Protein AF-A0A0A4A9P8-F1 (afdb_monomer_lite)

pLDDT: mean 73.15, std 16.93, range [35.38, 92.25]

InterPro domains:
  IPR001584 Integrase, catalytic core [PF13683] (13-48)
  IPR012337 Ribonuclease H-like superfamily [SSF53098] (14-52)

Organism: NCBI:txid371042

Structure (mmCIF, N/CA/C/O backbone):
data_AF-A0A0A4A9P8-F1
#
_entry.id   AF-A0A0A4A9P8-F1
#
loop_
_atom_site.group_PDB
_atom_site.id
_atom_site.type_symbol
_atom_site.label_atom_id
_atom_site.label_alt_id
_atom_site.label_comp_id
_atom_site.label_asym_id
_atom_site.label_entity_id
_atom_site.label_seq_id
_atom_site.pdbx_PDB_ins_code
_atom_site.Cartn_x
_atom_site.Cartn_y
_atom_site.Cartn_z
_atom_site.occupancy
_atom_site.B_iso_or_equiv
_atom_site.auth_seq_id
_atom_site.auth_comp_id
_atom_site.auth_asym_id
_atom_site.auth_atom_id
_atom_site.pdbx_PDB_model_num
ATOM 1 N N . MET A 1 1 ? 14.483 -9.198 21.541 1.00 37.81 1 MET A N 1
ATOM 2 C CA . MET A 1 1 ? 13.241 -9.197 20.738 1.00 37.81 1 MET A CA 1
ATOM 3 C C . MET A 1 1 ? 13.500 -8.308 19.537 1.00 37.81 1 MET A C 1
ATOM 5 O O . MET A 1 1 ? 14.063 -7.245 19.767 1.00 3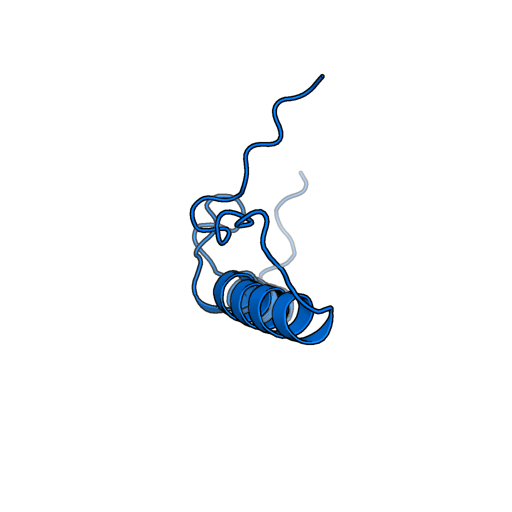7.81 1 MET A O 1
ATOM 9 N N . PRO A 1 2 ? 13.227 -8.737 18.296 1.00 35.38 2 PRO A N 1
ATOM 10 C CA . PRO A 1 2 ? 13.501 -7.897 17.139 1.00 35.38 2 PRO A CA 1
ATOM 11 C C . PRO A 1 2 ? 12.603 -6.660 17.188 1.00 35.38 2 PRO A C 1
ATOM 13 O O . PRO A 1 2 ? 11.405 -6.756 17.456 1.00 35.38 2 PRO A O 1
ATOM 16 N N . GLU A 1 3 ? 13.211 -5.500 16.979 1.00 38.12 3 GLU A N 1
ATOM 17 C CA . GLU A 1 3 ? 12.519 -4.230 16.828 1.00 38.12 3 GLU A CA 1
ATOM 18 C C . GLU A 1 3 ? 11.692 -4.309 15.543 1.00 38.12 3 GLU A C 1
ATOM 20 O O . GLU A 1 3 ? 12.230 -4.342 14.438 1.00 38.12 3 GLU A O 1
ATOM 25 N N . ILE A 1 4 ? 10.372 -4.436 15.684 1.00 52.34 4 ILE A N 1
ATOM 26 C CA . ILE A 1 4 ? 9.466 -4.373 14.541 1.00 52.34 4 ILE A CA 1
ATOM 27 C C . ILE A 1 4 ? 9.539 -2.932 14.037 1.00 52.34 4 ILE A C 1
ATOM 29 O O . ILE A 1 4 ? 8.930 -2.035 14.623 1.00 52.34 4 ILE A O 1
ATOM 33 N N . GLN A 1 5 ? 10.310 -2.698 12.975 1.00 49.19 5 GLN A N 1
ATOM 34 C CA . GLN A 1 5 ? 10.264 -1.437 12.247 1.00 49.19 5 GLN A CA 1
ATOM 35 C C . GLN A 1 5 ? 8.862 -1.298 11.664 1.00 49.19 5 GLN A C 1
ATOM 37 O O . GLN A 1 5 ? 8.513 -1.927 10.665 1.00 49.19 5 GLN A O 1
ATOM 42 N N . TYR A 1 6 ? 8.028 -0.498 12.326 1.00 56.66 6 TYR A N 1
ATOM 43 C CA . TYR A 1 6 ? 6.731 -0.137 11.783 1.00 56.66 6 TYR A CA 1
ATOM 44 C C . TYR A 1 6 ? 6.954 0.531 10.421 1.00 56.66 6 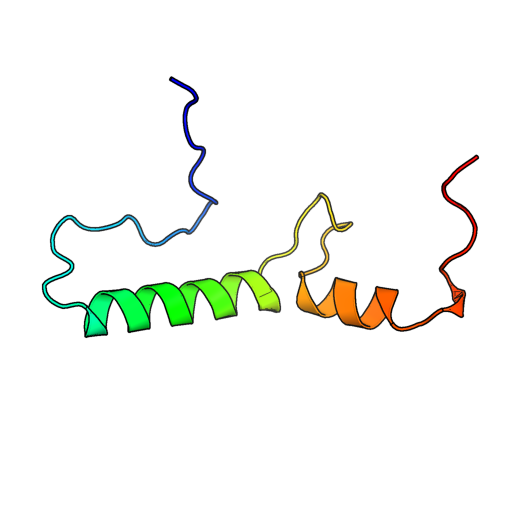TYR A C 1
ATOM 46 O O . TYR A 1 6 ? 7.795 1.434 10.325 1.00 56.66 6 TYR A O 1
ATOM 54 N N . PRO A 1 7 ? 6.230 0.111 9.367 1.00 59.50 7 PRO A N 1
ATOM 55 C CA . PRO A 1 7 ? 6.374 0.729 8.060 1.00 59.50 7 PRO A CA 1
ATOM 56 C C . PRO A 1 7 ? 6.107 2.230 8.195 1.00 59.50 7 PRO A C 1
ATOM 58 O O . PRO A 1 7 ? 5.146 2.643 8.846 1.00 59.50 7 PRO A O 1
ATOM 61 N N . GLN A 1 8 ? 6.989 3.050 7.621 1.00 58.50 8 GLN A N 1
ATOM 62 C CA . GLN A 1 8 ? 6.914 4.511 7.694 1.00 58.50 8 GLN A CA 1
ATOM 63 C C . GLN A 1 8 ? 5.527 4.962 7.235 1.00 58.50 8 GLN A C 1
ATOM 65 O O . GLN A 1 8 ? 5.143 4.666 6.115 1.00 58.50 8 GLN A O 1
ATOM 70 N N . GLY A 1 9 ? 4.730 5.600 8.095 1.00 56.44 9 GLY A N 1
ATOM 71 C CA . GLY A 1 9 ? 3.347 5.984 7.782 1.00 56.44 9 GLY A CA 1
ATOM 72 C C . GLY A 1 9 ? 2.283 4.927 8.104 1.00 56.44 9 GLY A C 1
ATOM 73 O O . GLY A 1 9 ? 1.148 5.057 7.653 1.00 56.44 9 GLY A O 1
ATOM 74 N N . PHE A 1 10 ? 2.610 3.884 8.866 1.00 59.47 10 PHE A N 1
ATOM 75 C CA . PHE A 1 10 ? 1.592 3.133 9.591 1.00 59.47 10 PHE A CA 1
ATOM 76 C C . PHE A 1 10 ? 0.891 4.093 10.568 1.00 59.47 10 PHE A C 1
ATOM 78 O O . PHE A 1 10 ? 1.589 4.812 11.295 1.00 59.47 10 PHE A O 1
ATOM 85 N N . PRO A 1 11 ? -0.453 4.161 10.603 1.00 60.28 11 PRO A N 1
ATOM 86 C CA . PRO A 1 11 ? -1.144 4.978 11.588 1.00 60.28 11 PRO A CA 1
ATOM 87 C C . PRO A 1 11 ? -0.687 4.505 12.961 1.00 60.28 11 PRO A C 1
ATOM 89 O O . PRO A 1 11 ? -0.943 3.359 13.327 1.00 60.28 11 PRO A O 1
ATOM 92 N N . ARG A 1 12 ? 0.039 5.364 13.695 1.00 61.03 12 ARG A N 1
ATOM 93 C CA . ARG A 1 12 ? 0.464 5.083 15.071 1.00 61.03 12 ARG A CA 1
ATOM 94 C C . ARG A 1 12 ? -0.782 4.569 15.772 1.00 61.03 12 ARG A C 1
ATOM 96 O O . ARG A 1 12 ? -1.747 5.327 15.861 1.00 61.03 12 ARG A O 1
ATOM 103 N N . PHE A 1 13 ? -0.797 3.287 16.151 1.00 58.94 13 PHE A N 1
ATOM 104 C CA . PHE A 1 13 ? -1.945 2.682 16.813 1.00 58.94 13 PHE A CA 1
ATOM 105 C C . PHE A 1 13 ? -2.156 3.463 18.104 1.00 58.94 13 PHE A C 1
ATOM 107 O O . PHE A 1 13 ? -1.518 3.216 19.124 1.00 58.94 13 PHE A O 1
ATOM 114 N N . SER A 1 14 ? -2.998 4.489 18.030 1.00 56.69 14 SER A N 1
ATOM 115 C CA . SER A 1 14 ? -3.436 5.231 19.188 1.00 56.69 14 SER A CA 1
ATOM 116 C C . SER A 1 14 ? -4.097 4.195 20.094 1.00 56.69 14 SER A C 1
ATOM 118 O O . SER A 1 14 ? -4.918 3.424 19.587 1.00 56.69 14 SER A O 1
ATOM 120 N N . PRO A 1 15 ? -3.783 4.146 21.399 1.00 60.69 15 PRO A N 1
ATOM 121 C CA . PRO A 1 15 ? -4.275 3.123 22.336 1.00 60.69 15 PRO A CA 1
ATOM 122 C C . PRO A 1 15 ? -5.803 3.162 22.577 1.00 60.69 15 PRO A C 1
ATOM 124 O O . PRO A 1 15 ? -6.306 2.680 23.582 1.00 60.69 15 PRO A O 1
ATOM 127 N N . GLN A 1 16 ? -6.564 3.754 21.659 1.00 59.44 16 GLN A N 1
ATOM 128 C CA . GLN A 1 16 ? -7.987 4.035 21.730 1.00 59.44 16 GLN A CA 1
ATOM 129 C C . GLN A 1 16 ? -8.680 3.617 20.420 1.00 59.44 16 GLN A C 1
ATOM 131 O O . GLN A 1 16 ? -9.499 4.363 19.879 1.00 59.44 16 GLN A O 1
ATOM 136 N N . LEU A 1 17 ? -8.370 2.436 19.874 1.00 63.62 17 LEU A N 1
ATOM 137 C CA . LEU A 1 17 ? -9.284 1.793 18.924 1.00 63.62 17 LEU A CA 1
ATOM 138 C C . LEU A 1 17 ? -10.511 1.333 19.714 1.00 63.62 17 LEU A C 1
ATOM 140 O O . LEU A 1 17 ? -10.564 0.227 20.238 1.00 63.62 17 LEU A O 1
ATOM 144 N N . ARG A 1 18 ? -11.482 2.237 19.859 1.00 72.75 18 ARG A N 1
ATOM 145 C CA . ARG A 1 18 ? -12.655 2.044 20.725 1.00 72.75 18 ARG A CA 1
ATOM 146 C C . ARG A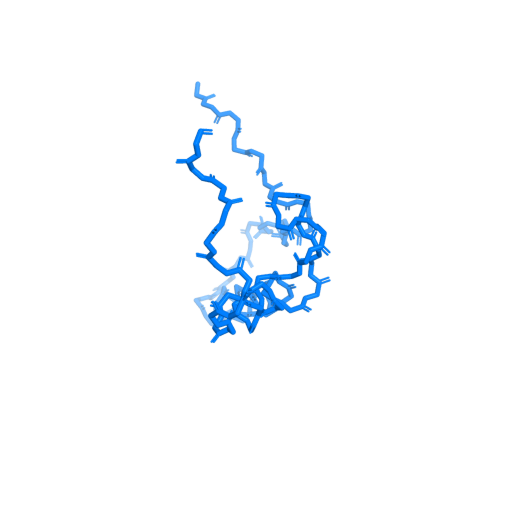 1 18 ? -13.600 0.947 20.221 1.00 72.75 18 ARG A C 1
ATOM 148 O O . ARG A 1 18 ? -14.419 0.465 20.993 1.00 72.75 18 ARG A O 1
ATOM 155 N N . THR A 1 19 ? -13.500 0.557 18.943 1.00 84.19 19 THR A N 1
ATOM 156 C CA . THR A 1 19 ? -14.301 -0.519 18.337 1.00 84.19 19 THR A CA 1
ATOM 157 C C . THR A 1 19 ? -13.543 -1.245 17.217 1.00 84.19 19 THR A C 1
ATOM 159 O O . THR A 1 19 ? -12.665 -0.670 16.567 1.00 84.19 19 THR A O 1
ATOM 162 N N . LEU A 1 20 ? -13.947 -2.488 16.921 1.00 86.88 20 LEU A N 1
ATOM 163 C CA . LEU A 1 20 ? -13.451 -3.265 15.772 1.00 86.88 20 LEU A CA 1
ATOM 164 C C . LEU A 1 20 ? -13.725 -2.580 14.425 1.00 86.88 20 LEU A C 1
ATOM 166 O O . LEU A 1 20 ? -12.955 -2.734 13.480 1.00 86.88 20 LEU A O 1
ATOM 170 N N . ASN A 1 21 ? -14.812 -1.812 14.322 1.00 87.19 21 ASN A N 1
ATOM 171 C CA . ASN A 1 21 ? -15.151 -1.119 13.083 1.00 87.19 21 ASN A CA 1
ATOM 172 C C . ASN A 1 21 ? -14.160 0.011 12.776 1.00 87.19 21 ASN A C 1
ATOM 174 O O . ASN A 1 21 ? -13.778 0.187 11.623 1.00 87.19 21 ASN A O 1
ATOM 178 N N . GLU A 1 22 ? -13.704 0.736 13.799 1.00 85.31 22 GLU A N 1
ATOM 179 C CA . GLU A 1 22 ? -12.662 1.756 13.640 1.00 85.31 22 GLU A CA 1
ATOM 180 C C . GLU A 1 22 ? -11.316 1.127 13.269 1.00 85.31 22 GLU A C 1
ATOM 182 O O . GLU A 1 22 ? -10.665 1.590 12.334 1.00 85.31 22 GLU A O 1
ATOM 187 N N . ALA A 1 23 ? -10.949 0.011 13.910 1.00 85.44 23 ALA A N 1
ATOM 188 C CA . ALA A 1 23 ? -9.764 -0.758 13.530 1.00 85.44 23 ALA A CA 1
ATOM 189 C C . ALA A 1 23 ? -9.816 -1.169 12.047 1.00 85.44 23 ALA A C 1
ATOM 191 O O . ALA A 1 23 ? -8.883 -0.903 11.294 1.00 85.44 23 ALA A O 1
ATOM 192 N N . ARG A 1 24 ? -10.949 -1.726 11.598 1.00 88.50 24 ARG A N 1
ATOM 193 C CA . ARG A 1 24 ? -11.150 -2.154 10.207 1.00 88.50 24 ARG A CA 1
ATOM 194 C C . ARG A 1 24 ? -11.053 -0.998 9.212 1.00 88.50 24 ARG A C 1
ATOM 196 O O . ARG A 1 24 ? -10.458 -1.176 8.154 1.00 88.50 24 ARG A O 1
ATOM 203 N N . LYS A 1 25 ? -11.612 0.174 9.530 1.00 87.50 25 LYS A N 1
ATOM 204 C CA . LYS A 1 25 ? -11.502 1.369 8.673 1.00 87.50 25 LYS A CA 1
ATOM 205 C C . LYS A 1 25 ? -10.051 1.819 8.525 1.00 87.50 25 LYS A C 1
ATOM 207 O O . LYS A 1 25 ? -9.605 2.064 7.409 1.00 87.50 25 LYS A O 1
ATOM 212 N N . ILE A 1 26 ? -9.323 1.906 9.638 1.00 85.69 26 ILE A N 1
ATOM 213 C CA . ILE A 1 26 ? -7.927 2.356 9.653 1.00 85.69 26 ILE A CA 1
ATOM 214 C C . ILE A 1 26 ? -7.041 1.366 8.894 1.00 85.69 26 ILE A C 1
ATOM 216 O O . ILE A 1 26 ? -6.278 1.777 8.023 1.00 85.69 26 ILE A O 1
ATOM 220 N N . THR A 1 27 ? -7.186 0.067 9.164 1.00 87.00 27 THR A N 1
ATOM 221 C CA . THR A 1 27 ? -6.449 -0.978 8.444 1.00 87.00 27 THR A CA 1
ATOM 222 C C . THR A 1 27 ? -6.810 -1.005 6.961 1.00 87.00 27 THR A C 1
ATOM 224 O O . THR A 1 27 ? -5.916 -1.116 6.132 1.00 87.00 27 THR A O 1
ATOM 227 N N . GLY A 1 28 ? -8.089 -0.858 6.606 1.00 89.19 28 GLY A N 1
ATOM 228 C CA . GLY A 1 28 ? -8.531 -0.831 5.209 1.00 89.19 28 GLY A CA 1
ATOM 229 C C . GLY A 1 28 ? -7.944 0.345 4.432 1.00 89.19 28 GLY A C 1
ATOM 230 O O . GLY A 1 28 ? -7.431 0.156 3.333 1.00 89.19 28 GLY A O 1
ATOM 231 N N . ARG A 1 29 ? -7.947 1.540 5.032 1.00 87.62 29 ARG A N 1
ATOM 232 C CA . ARG A 1 29 ? -7.303 2.721 4.448 1.00 87.62 29 ARG A CA 1
ATOM 233 C C . ARG A 1 29 ? -5.798 2.513 4.278 1.00 87.62 29 ARG A C 1
ATOM 235 O O . ARG A 1 29 ? -5.273 2.767 3.203 1.00 87.62 29 ARG A O 1
ATOM 242 N N . TRP A 1 30 ? -5.120 2.019 5.312 1.00 87.94 30 TRP A N 1
ATOM 243 C CA . TRP A 1 30 ? -3.680 1.773 5.247 1.00 87.94 30 TRP A CA 1
ATOM 244 C C . TRP A 1 30 ? -3.313 0.736 4.178 1.00 87.94 30 TRP A C 1
ATOM 246 O O . TRP A 1 30 ? -2.345 0.932 3.453 1.00 87.94 30 TRP A O 1
ATOM 256 N N . LEU A 1 31 ? -4.094 -0.341 4.050 1.00 88.94 31 LEU A N 1
ATOM 257 C CA . LEU A 1 31 ? -3.895 -1.349 3.007 1.00 88.94 31 LEU A CA 1
ATOM 258 C C . LEU A 1 31 ? -4.015 -0.747 1.605 1.00 88.94 31 LEU A C 1
ATOM 260 O O . LEU A 1 31 ? -3.207 -1.076 0.742 1.00 88.94 31 LEU A O 1
ATOM 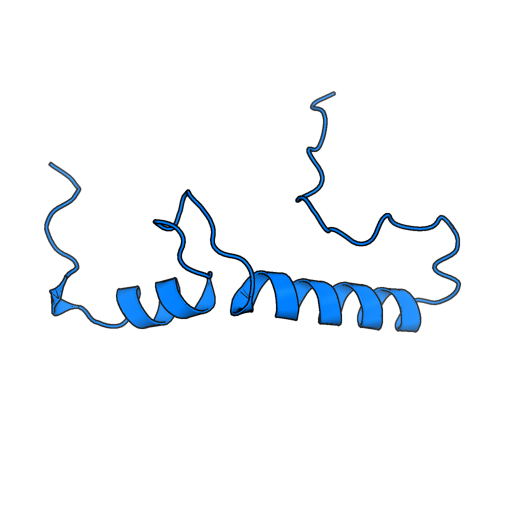264 N N . ALA A 1 32 ? -4.995 0.132 1.382 1.00 88.94 32 ALA A N 1
ATOM 265 C CA . ALA A 1 32 ? -5.151 0.820 0.104 1.00 88.94 32 ALA A CA 1
ATOM 266 C C . ALA A 1 32 ? -3.936 1.712 -0.205 1.00 88.94 32 ALA A C 1
ATOM 268 O O . ALA A 1 32 ? -3.336 1.570 -1.268 1.00 88.94 32 ALA A O 1
ATOM 269 N N . GLU A 1 33 ? -3.517 2.553 0.748 1.00 88.38 33 GLU A N 1
ATOM 270 C CA . GLU A 1 33 ? -2.341 3.426 0.598 1.00 88.38 33 GLU A CA 1
ATOM 271 C C . GLU A 1 33 ? -1.057 2.611 0.353 1.00 88.38 33 GLU A C 1
ATOM 273 O O . GLU A 1 33 ? -0.263 2.933 -0.528 1.00 88.38 33 GLU A O 1
ATOM 278 N N . TYR A 1 34 ? -0.851 1.519 1.096 1.00 88.06 34 TYR A N 1
ATOM 279 C CA . TYR A 1 34 ? 0.307 0.640 0.921 1.00 88.06 34 TYR A CA 1
ATOM 280 C C . TYR A 1 34 ? 0.341 -0.001 -0.470 1.00 88.06 34 TYR A C 1
ATOM 282 O O . TYR A 1 34 ? 1.391 -0.033 -1.101 1.00 88.06 34 TYR A O 1
ATOM 290 N N . ASN A 1 35 ? -0.799 -0.494 -0.956 1.00 90.88 35 ASN A N 1
ATOM 291 C CA . ASN A 1 35 ? -0.857 -1.216 -2.224 1.00 90.88 35 ASN A CA 1
ATOM 292 C C . ASN A 1 35 ? -0.782 -0.312 -3.461 1.00 90.88 35 ASN A C 1
ATOM 294 O O . ASN A 1 35 ? -0.338 -0.798 -4.500 1.00 90.88 35 ASN A O 1
ATOM 298 N N . SER A 1 36 ? -1.216 0.949 -3.361 1.00 88.75 36 SER A N 1
ATOM 299 C CA . SER A 1 36 ? -1.430 1.816 -4.533 1.00 88.75 36 SER A CA 1
ATOM 300 C C . SER A 1 36 ? -0.621 3.114 -4.547 1.00 88.75 36 SER A C 1
ATOM 302 O O . SER A 1 36 ? -0.434 3.686 -5.613 1.00 88.75 36 SER A O 1
ATOM 304 N N . GLU A 1 37 ? -0.124 3.598 -3.404 1.00 86.25 37 GLU A N 1
ATOM 305 C CA . GLU A 1 37 ? 0.528 4.918 -3.332 1.00 86.25 37 GLU A CA 1
ATOM 306 C C . GLU A 1 37 ? 2.007 4.844 -2.948 1.00 86.25 37 GLU A C 1
ATOM 308 O O . GLU A 1 37 ? 2.753 5.802 -3.159 1.00 86.25 37 GLU A O 1
ATOM 313 N N . ARG A 1 38 ? 2.451 3.737 -2.344 1.00 84.94 38 ARG A N 1
ATOM 314 C CA . ARG A 1 38 ? 3.795 3.643 -1.770 1.00 84.94 38 ARG A CA 1
ATOM 315 C C . ARG A 1 38 ? 4.763 2.925 -2.701 1.00 84.94 38 ARG A C 1
ATOM 317 O O . ARG A 1 38 ? 4.631 1.717 -2.879 1.00 84.94 38 ARG A O 1
ATOM 324 N N . PRO A 1 39 ? 5.768 3.627 -3.247 1.00 85.06 39 PRO A N 1
ATOM 325 C CA . PRO A 1 39 ? 6.846 2.977 -3.966 1.00 85.06 39 PRO A CA 1
ATOM 326 C C . PRO A 1 39 ? 7.740 2.217 -2.982 1.00 85.06 39 PRO A C 1
ATOM 328 O O . PRO A 1 39 ? 8.097 2.729 -1.917 1.00 85.06 39 PRO A O 1
ATOM 331 N N . HIS A 1 40 ? 8.114 0.991 -3.338 1.00 85.62 40 HIS A N 1
ATOM 332 C CA . HIS A 1 40 ? 9.005 0.164 -2.530 1.00 85.62 40 HIS A CA 1
ATOM 333 C C . HIS A 1 40 ? 10.345 -0.013 -3.234 1.00 85.62 40 HIS A C 1
ATOM 335 O O . HIS A 1 40 ? 10.392 -0.512 -4.355 1.00 85.62 40 HIS A O 1
ATOM 341 N N . GLU A 1 41 ? 11.449 0.315 -2.560 1.00 86.00 41 GLU A N 1
ATOM 342 C CA . GLU A 1 41 ? 12.804 0.143 -3.109 1.00 86.00 41 GLU A CA 1
ATOM 343 C C . GLU A 1 41 ? 13.063 -1.305 -3.562 1.00 86.00 41 GLU A C 1
ATOM 345 O O . GLU A 1 41 ? 13.624 -1.535 -4.630 1.00 86.00 41 GLU A O 1
ATOM 350 N N . SER A 1 42 ? 12.557 -2.293 -2.813 1.00 84.81 42 SER A N 1
ATOM 351 C CA . SER A 1 42 ? 12.644 -3.717 -3.170 1.00 84.81 42 SER A CA 1
ATOM 352 C C . SER A 1 42 ? 11.857 -4.097 -4.428 1.00 84.81 42 SER A C 1
ATOM 354 O O . SER A 1 42 ? 12.119 -5.142 -5.015 1.00 84.81 42 SER A O 1
ATOM 356 N N . LEU A 1 43 ? 10.890 -3.271 -4.833 1.00 84.62 43 LEU A N 1
ATOM 357 C CA . LEU A 1 43 ? 10.115 -3.410 -6.067 1.00 84.62 43 LEU A CA 1
ATOM 358 C C . LEU A 1 43 ? 10.589 -2.419 -7.140 1.00 84.62 43 LEU A C 1
ATOM 360 O O . LEU A 1 43 ? 9.814 -2.057 -8.018 1.00 84.62 43 LEU A O 1
ATOM 364 N N . ASN A 1 44 ? 11.841 -1.951 -7.073 1.00 87.69 44 ASN A N 1
ATOM 365 C CA 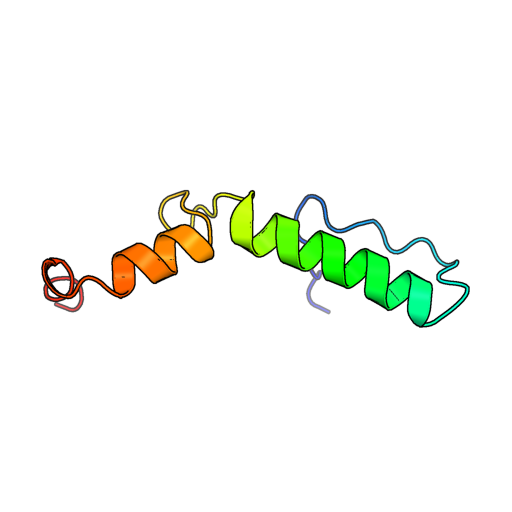. ASN A 1 44 ? 12.382 -0.938 -7.985 1.00 87.69 44 ASN A CA 1
ATOM 366 C C . ASN A 1 44 ? 11.587 0.382 -7.957 1.00 87.69 44 ASN A C 1
ATOM 368 O O . ASN A 1 44 ? 11.322 0.991 -8.991 1.00 87.69 44 ASN A O 1
ATOM 372 N N . ASN A 1 45 ? 11.187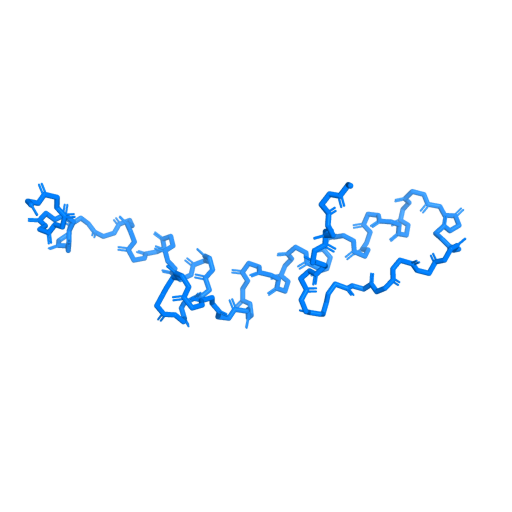 0.811 -6.757 1.00 88.69 45 ASN A N 1
ATOM 373 C CA . ASN A 1 45 ? 10.339 1.982 -6.516 1.00 88.69 45 ASN A CA 1
ATOM 374 C C . ASN A 1 45 ? 8.947 1.898 -7.161 1.00 88.69 45 ASN A C 1
ATOM 376 O O . ASN A 1 45 ? 8.310 2.927 -7.364 1.00 88.69 45 ASN A O 1
ATOM 380 N N . LEU A 1 46 ? 8.457 0.690 -7.446 1.00 89.44 46 LEU A N 1
ATOM 381 C CA . LEU A 1 46 ? 7.069 0.462 -7.833 1.00 89.44 46 LEU A CA 1
ATOM 382 C C . LEU A 1 46 ? 6.193 0.237 -6.605 1.00 89.44 46 LEU A C 1
ATOM 384 O O . LEU A 1 46 ? 6.646 -0.258 -5.563 1.00 89.44 46 LEU A O 1
ATOM 388 N N . THR A 1 47 ? 4.918 0.565 -6.753 1.00 92.25 47 THR A N 1
ATOM 389 C CA . THR A 1 47 ? 3.878 0.112 -5.832 1.00 92.25 47 THR A CA 1
ATOM 390 C C . THR A 1 47 ? 3.624 -1.388 -6.019 1.00 92.25 47 THR A C 1
ATOM 392 O O . THR A 1 47 ? 3.918 -1.956 -7.079 1.00 92.25 47 THR A O 1
ATOM 395 N N . PRO A 1 48 ? 3.056 -2.074 -5.014 1.00 89.81 48 PRO A N 1
ATOM 396 C CA . PRO A 1 48 ? 2.704 -3.482 -5.153 1.00 89.81 48 PRO A CA 1
ATOM 397 C C . PRO A 1 48 ? 1.726 -3.744 -6.308 1.00 89.81 48 PRO A C 1
ATOM 399 O O . PRO A 1 48 ? 1.823 -4.780 -6.965 1.00 89.81 48 PRO A O 1
ATOM 402 N N . GLU A 1 49 ? 0.796 -2.823 -6.576 1.00 92.19 49 GLU A N 1
ATOM 403 C CA . GLU A 1 49 ? -0.132 -2.915 -7.709 1.00 92.19 49 GLU A CA 1
ATOM 404 C C . GLU A 1 49 ? 0.566 -2.813 -9.063 1.00 92.19 49 GLU A C 1
ATOM 406 O O . GLU A 1 49 ? 0.351 -3.670 -9.922 1.00 92.19 49 GLU A O 1
ATOM 411 N N . GLU A 1 50 ? 1.442 -1.828 -9.239 1.00 90.44 50 GLU A N 1
ATOM 412 C CA . GLU A 1 50 ? 2.216 -1.668 -10.475 1.00 90.44 50 GLU A CA 1
ATOM 413 C C . GLU A 1 50 ? 3.127 -2.871 -10.728 1.00 90.44 50 GLU A C 1
ATOM 415 O O . GLU A 1 50 ? 3.216 -3.360 -11.856 1.00 90.44 50 GLU A O 1
ATOM 420 N N . TYR A 1 51 ? 3.755 -3.400 -9.674 1.00 89.44 51 TYR A N 1
ATOM 421 C CA . TYR A 1 51 ? 4.578 -4.599 -9.786 1.00 89.44 51 TYR A CA 1
ATOM 422 C C . TYR A 1 51 ? 3.762 -5.816 -10.244 1.00 89.44 51 TYR A C 1
ATOM 424 O O . TYR A 1 51 ? 4.224 -6.558 -11.110 1.00 89.44 51 TYR A O 1
ATOM 432 N N . ARG A 1 52 ? 2.542 -6.017 -9.718 1.00 88.19 52 ARG A N 1
ATOM 433 C CA . ARG A 1 52 ? 1.657 -7.106 -10.179 1.00 88.19 52 ARG A CA 1
ATOM 434 C C . ARG A 1 52 ? 1.330 -6.977 -11.663 1.00 88.19 52 ARG A C 1
ATOM 436 O O . ARG A 1 52 ? 1.500 -7.945 -12.395 1.00 88.19 52 ARG A O 1
ATOM 443 N N . LEU A 1 53 ? 0.942 -5.782 -12.111 1.00 87.94 53 LEU A N 1
ATOM 444 C CA . LEU A 1 53 ? 0.629 -5.527 -13.522 1.00 87.94 53 LEU A CA 1
ATOM 445 C C . LEU A 1 53 ? 1.840 -5.769 -14.436 1.00 87.94 53 LEU A C 1
ATOM 447 O O . LEU A 1 53 ? 1.692 -6.277 -15.546 1.00 87.94 53 LEU A O 1
ATOM 451 N N . MET A 1 54 ? 3.046 -5.440 -13.968 1.00 82.31 54 MET A N 1
ATOM 452 C CA . MET A 1 54 ? 4.283 -5.686 -14.709 1.00 82.31 54 MET A CA 1
ATOM 453 C C . MET A 1 54 ? 4.662 -7.175 -14.737 1.00 82.31 54 MET A C 1
ATOM 455 O O . MET A 1 54 ? 5.092 -7.674 -15.775 1.00 82.31 54 MET A O 1
ATOM 459 N N . ALA A 1 55 ? 4.473 -7.894 -13.627 1.00 75.06 55 ALA A N 1
ATOM 460 C CA . ALA A 1 55 ? 4.728 -9.332 -13.527 1.00 75.06 55 ALA A CA 1
ATOM 461 C C . ALA A 1 55 ? 3.731 -10.179 -14.341 1.00 75.06 55 ALA A C 1
ATOM 463 O O . ALA A 1 55 ? 4.074 -11.270 -14.797 1.00 75.06 55 ALA A O 1
ATOM 464 N N . GLU A 1 56 ? 2.514 -9.675 -14.548 1.00 67.94 56 GLU A N 1
ATOM 465 C CA . GLU A 1 56 ? 1.483 -10.304 -15.380 1.00 67.94 56 GLU A CA 1
ATOM 466 C C . GLU A 1 56 ? 1.770 -10.188 -16.892 1.00 67.94 56 GLU A C 1
ATOM 468 O O . GLU A 1 56 ? 1.129 -10.885 -17.679 1.00 67.94 56 GLU A O 1
ATOM 473 N N . ASN A 1 57 ? 2.766 -9.391 -17.312 1.00 58.31 57 ASN A N 1
ATOM 474 C CA . ASN A 1 57 ? 3.267 -9.374 -18.688 1.00 58.31 57 ASN A CA 1
ATOM 475 C C . ASN A 1 57 ? 4.491 -10.313 -18.848 1.00 58.31 57 ASN A C 1
ATOM 477 O O . ASN A 1 57 ? 5.602 -9.964 -18.435 1.00 58.31 57 ASN A O 1
ATOM 481 N N . PRO A 1 58 ? 4.340 -11.502 -19.464 1.00 54.22 58 PRO A N 1
ATOM 482 C CA . PRO A 1 58 ? 5.386 -12.527 -19.506 1.00 54.22 58 PRO A CA 1
ATOM 483 C C . PRO A 1 58 ? 6.592 -12.193 -20.403 1.00 54.22 58 PRO A C 1
ATOM 485 O O . PRO A 1 58 ? 7.587 -12.918 -20.351 1.00 54.22 58 PRO A O 1
ATOM 488 N N . GLU A 1 59 ? 6.561 -11.107 -21.182 1.00 55.03 59 GLU A N 1
ATOM 489 C CA . GLU A 1 59 ? 7.647 -10.744 -22.111 1.00 55.03 59 GLU A CA 1
ATOM 490 C C . GLU A 1 59 ? 8.955 -10.317 -21.408 1.00 55.03 59 GLU A C 1
ATOM 492 O O . GLU A 1 59 ? 10.018 -10.330 -22.023 1.00 55.03 59 GLU A O 1
ATOM 497 N N . VAL A 1 60 ? 8.919 -9.986 -20.109 1.00 53.56 60 VAL A N 1
ATOM 498 C CA . VAL A 1 60 ? 10.109 -9.540 -19.343 1.00 53.56 60 VAL A CA 1
ATOM 499 C C . VAL A 1 60 ? 10.649 -10.635 -18.400 1.00 53.56 60 VAL A C 1
ATOM 501 O O . VAL A 1 60 ? 11.656 -10.453 -17.719 1.00 53.56 60 VAL A O 1
ATOM 504 N N . SER A 1 61 ? 10.009 -11.810 -18.350 1.00 53.66 61 SER A N 1
ATOM 505 C CA . SER A 1 61 ? 10.129 -12.746 -17.217 1.00 53.66 61 SER A CA 1
ATOM 506 C C . SER A 1 61 ? 11.111 -13.917 -17.409 1.00 53.66 61 SER A C 1
ATOM 508 O O . SER A 1 61 ? 10.900 -15.005 -16.871 1.00 53.66 61 SER A O 1
ATOM 510 N N . LYS A 1 62 ? 12.201 -13.758 -18.175 1.00 54.03 62 LYS A N 1
ATOM 511 C CA . LYS A 1 62 ? 13.202 -14.842 -18.331 1.00 54.03 62 LYS A CA 1
ATOM 512 C C . LYS A 1 62 ? 14.658 -14.380 -18.445 1.00 54.03 62 LYS A C 1
ATOM 514 O O . LYS A 1 62 ? 15.359 -14.803 -19.356 1.00 54.03 62 LYS A O 1
ATOM 519 N N . SER A 1 63 ? 15.162 -13.590 -17.498 1.00 55.88 63 SER A N 1
ATOM 520 C CA . SER A 1 63 ? 16.621 -13.504 -17.287 1.00 55.88 63 SER A CA 1
ATOM 521 C C . SER A 1 63 ? 16.988 -12.887 -15.933 1.00 55.88 63 SER A C 1
ATOM 523 O O . SER A 1 63 ? 17.454 -11.754 -15.881 1.00 55.88 63 SER A O 1
ATOM 525 N N . ALA A 1 64 ? 16.778 -13.598 -14.823 1.00 52.62 64 ALA A N 1
ATOM 526 C CA . ALA A 1 64 ? 17.327 -13.160 -13.529 1.00 52.62 64 ALA A CA 1
ATOM 527 C C . ALA A 1 64 ? 17.570 -14.302 -12.520 1.00 52.62 64 ALA A C 1
ATOM 529 O O . ALA A 1 64 ? 17.499 -14.080 -11.318 1.00 52.62 64 ALA A O 1
ATOM 530 N N . TRP A 1 65 ? 17.854 -15.518 -12.998 1.00 56.09 65 TRP A N 1
ATOM 531 C CA . TRP A 1 65 ? 18.312 -16.634 -12.155 1.00 56.09 65 TRP A CA 1
ATOM 532 C C . TRP A 1 65 ? 19.426 -17.431 -12.853 1.00 56.09 65 TRP A C 1
ATOM 534 O O . TRP A 1 65 ? 19.304 -18.640 -13.035 1.00 56.09 65 TRP A O 1
ATOM 544 N N . ASN A 1 66 ? 20.483 -16.734 -13.285 1.00 42.81 66 ASN A N 1
ATOM 545 C CA . ASN A 1 66 ? 21.787 -17.349 -13.561 1.00 42.81 66 ASN A CA 1
ATOM 546 C C . ASN A 1 66 ? 22.772 -16.913 -12.483 1.00 42.81 66 ASN A C 1
ATOM 548 O O . ASN A 1 66 ? 22.763 -15.699 -12.176 1.00 42.81 66 ASN A O 1
#

Foldseek 3Di:
DDDPPDPVPQPPPDVCPVDPVSVCVSVVVVVCCQQQPFQDVVLVGDHVVVSVVVVVPCPVPPDDDD

Sequence (66 aa):
MPEIQYPQGFPRFSPQLRTLNEARKITGRWLAEYNSERPHESLNNLTPEEYRLMAENPEVSKSAWN

Secondary structure (DSSP, 8-state):
-----PPTT-----S---SHHHHHHHHHHHHHHHHHT--BGGGTTB-HHHHHHHHT-GGG-SSS--

Radius of gyration: 16.52 Å; chains: 1; bounding box: 37×23×44 Å